Protein AF-V6TL07-F1 (afdb_monomer_lite)

Foldseek 3Di:
DPPPPPDDDDPVVVVVVVVVVVVVVVVVVCVVVPDPPPVPPPPPPPPPPPDD

Secondary structure (DSSP, 8-state):
------PPPPHHHHHHHHHHHHHHHHHHHHHHTTS-----TT----------

Radius of gyration: 21.54 Å; chains: 1; bounding box: 48×52×41 Å

pLDDT: mean 72.48, std 15.35, range [48.28, 95.19]

Organism: Giardia intestinalis (NCBI:txid5741)

Sequence (52 aa):
MNTGAIERPGSSEVTMGCLLELQYHTSMYVKDRGCHYTPSKNAKIEAKIEIN

Structure (mmCIF, N/CA/C/O backbone):
data_AF-V6TL07-F1
#
_entry.id   AF-V6TL07-F1
#
loop_
_atom_site.group_PDB
_atom_sit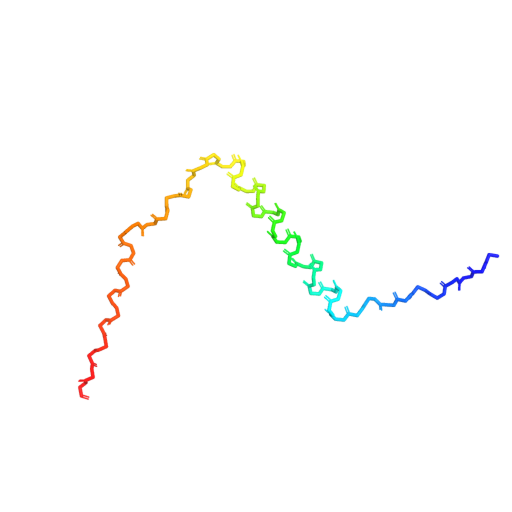e.id
_atom_site.type_symbol
_atom_site.label_atom_id
_atom_site.label_alt_id
_atom_site.label_comp_id
_atom_site.label_asym_id
_atom_site.label_entity_id
_atom_site.label_seq_id
_atom_site.pdbx_PDB_ins_code
_atom_site.Cartn_x
_atom_site.Cartn_y
_atom_site.Cartn_z
_atom_site.occupancy
_atom_site.B_iso_or_equiv
_atom_site.auth_seq_id
_atom_site.auth_comp_id
_atom_site.auth_asym_id
_atom_site.auth_atom_id
_atom_site.pdbx_PDB_model_num
ATOM 1 N N . MET A 1 1 ? 21.873 20.576 -22.726 1.00 48.28 1 MET A N 1
ATOM 2 C CA . MET A 1 1 ? 21.058 19.944 -21.670 1.00 48.28 1 MET A CA 1
ATOM 3 C C . MET A 1 1 ? 20.928 18.489 -22.081 1.00 48.28 1 MET A C 1
ATOM 5 O O . MET A 1 1 ? 20.283 18.235 -23.087 1.00 48.28 1 MET A O 1
ATOM 9 N N . ASN A 1 2 ? 21.663 17.569 -21.449 1.00 50.03 2 ASN A N 1
ATOM 10 C CA . ASN A 1 2 ? 21.538 16.148 -21.776 1.00 50.03 2 ASN A CA 1
ATOM 11 C C . ASN A 1 2 ? 20.146 15.719 -21.331 1.00 50.03 2 ASN A C 1
ATOM 13 O O . ASN A 1 2 ? 19.876 15.674 -20.132 1.00 50.03 2 ASN A O 1
ATOM 17 N N . THR A 1 3 ? 19.257 15.486 -22.289 1.00 58.47 3 THR A N 1
ATOM 18 C CA . THR A 1 3 ? 17.931 14.921 -22.057 1.00 58.47 3 THR A CA 1
ATOM 19 C C . THR A 1 3 ? 18.145 13.471 -21.632 1.00 58.47 3 THR A C 1
ATOM 21 O O . THR A 1 3 ? 18.097 12.556 -22.448 1.00 58.47 3 THR A O 1
ATOM 24 N N . GLY A 1 4 ? 18.521 13.275 -20.365 1.00 62.28 4 GLY A N 1
ATOM 25 C CA . GLY A 1 4 ? 18.644 11.955 -19.766 1.00 62.28 4 GLY A CA 1
ATOM 26 C C . GLY A 1 4 ? 17.325 11.231 -19.976 1.00 62.28 4 GLY A C 1
ATOM 27 O O . GLY A 1 4 ? 16.268 11.782 -19.663 1.00 62.28 4 GLY A O 1
ATOM 28 N N . ALA A 1 5 ? 17.385 10.050 -20.588 1.00 70.38 5 ALA A N 1
ATOM 29 C CA . ALA A 1 5 ? 16.215 9.211 -20.757 1.00 70.38 5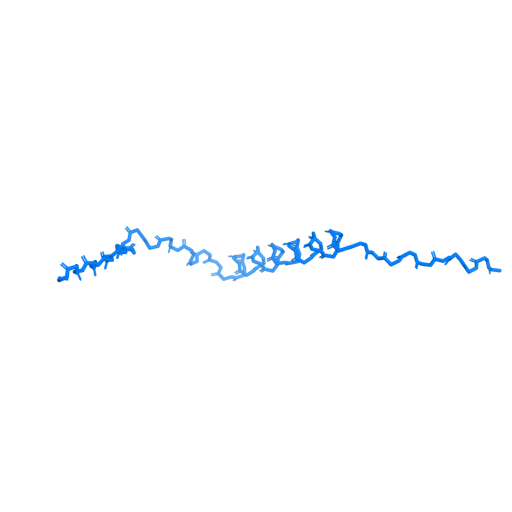 ALA A CA 1
ATOM 30 C C . ALA A 1 5 ? 15.622 8.971 -19.366 1.00 70.38 5 ALA A C 1
ATOM 32 O O . ALA A 1 5 ? 16.274 8.390 -18.502 1.00 70.38 5 ALA A O 1
ATOM 33 N N . ILE A 1 6 ? 14.422 9.496 -19.126 1.00 74.94 6 ILE A N 1
ATOM 34 C CA . ILE A 1 6 ? 13.692 9.211 -17.897 1.00 74.94 6 ILE A CA 1
ATOM 35 C C . ILE A 1 6 ? 13.284 7.748 -18.012 1.00 74.94 6 ILE A C 1
ATOM 37 O O . ILE A 1 6 ? 12.415 7.403 -18.819 1.00 74.94 6 ILE A O 1
ATOM 41 N N . GLU A 1 7 ? 13.966 6.883 -17.269 1.00 80.06 7 GLU A N 1
ATOM 42 C CA . GLU A 1 7 ? 13.631 5.469 -17.232 1.00 80.06 7 GLU A CA 1
ATOM 43 C C . GLU A 1 7 ? 12.226 5.310 -16.657 1.00 80.06 7 GLU A C 1
ATOM 45 O O . GLU A 1 7 ? 11.858 5.910 -15.643 1.00 80.06 7 GLU A O 1
ATOM 50 N N . ARG A 1 8 ? 11.396 4.545 -17.370 1.00 81.69 8 ARG A N 1
ATOM 51 C CA . ARG A 1 8 ? 10.057 4.227 -16.893 1.00 81.69 8 ARG A CA 1
ATOM 52 C C . ARG A 1 8 ? 10.192 3.271 -15.710 1.00 81.69 8 ARG A C 1
ATOM 54 O O . ARG A 1 8 ? 10.882 2.264 -15.863 1.00 81.69 8 ARG A O 1
ATOM 61 N N . PRO A 1 9 ? 9.500 3.533 -14.591 1.00 83.12 9 PRO A N 1
ATOM 62 C CA . PRO A 1 9 ? 9.574 2.653 -13.444 1.00 83.12 9 PRO A CA 1
ATOM 63 C C . PRO A 1 9 ? 9.048 1.264 -13.799 1.00 83.12 9 PRO A C 1
ATOM 65 O O . PRO A 1 9 ? 8.061 1.113 -14.531 1.00 83.12 9 PRO A O 1
ATOM 68 N N . GLY A 1 10 ? 9.721 0.247 -13.273 1.00 90.75 10 GLY A N 1
ATOM 69 C CA . GLY A 1 10 ? 9.311 -1.142 -13.425 1.00 90.75 10 GLY A CA 1
ATOM 70 C C . GLY A 1 10 ? 7.985 -1.418 -12.711 1.00 90.75 10 GLY A C 1
ATOM 71 O O . GLY A 1 10 ? 7.582 -0.704 -11.791 1.00 90.75 10 GLY A O 1
ATOM 72 N N . SER A 1 11 ? 7.305 -2.505 -13.080 1.00 89.31 11 SER A N 1
ATOM 73 C CA . SER A 1 11 ? 6.046 -2.914 -12.432 1.00 89.31 11 SER A CA 1
ATOM 74 C C . SER A 1 11 ? 6.191 -3.122 -10.918 1.00 89.31 11 SER A C 1
ATOM 76 O O . SER A 1 11 ? 5.271 -2.808 -10.162 1.00 89.31 11 SER A O 1
ATOM 78 N N . SER A 1 12 ? 7.351 -3.600 -10.462 1.00 90.50 12 SER A N 1
ATOM 79 C CA . SER A 1 12 ? 7.671 -3.768 -9.041 1.00 90.50 12 SER A CA 1
ATOM 80 C C . SER A 1 12 ? 7.749 -2.436 -8.297 1.00 90.50 12 SER A C 1
ATOM 82 O O . SER A 1 12 ? 7.222 -2.320 -7.195 1.00 90.50 12 SER A O 1
ATOM 84 N N . GLU A 1 13 ? 8.362 -1.419 -8.902 1.00 90.38 13 GLU A N 1
ATOM 85 C CA . GLU A 1 13 ? 8.493 -0.081 -8.312 1.00 90.38 13 GLU A CA 1
ATOM 86 C C . GLU A 1 13 ? 7.132 0.608 -8.229 1.00 90.38 13 GLU A C 1
ATOM 88 O O . GLU A 1 13 ? 6.792 1.187 -7.199 1.00 90.38 13 GLU A O 1
ATOM 93 N N . VAL A 1 14 ? 6.312 0.457 -9.274 1.00 91.44 14 VAL A N 1
ATOM 94 C CA . VAL A 1 14 ? 4.920 0.924 -9.274 1.00 91.44 14 VAL A CA 1
ATOM 95 C C . VAL A 1 14 ? 4.120 0.232 -8.167 1.00 91.44 14 VAL A C 1
ATOM 97 O O . VAL A 1 14 ? 3.453 0.901 -7.383 1.00 91.44 14 VAL A O 1
ATOM 100 N N . THR A 1 15 ? 4.227 -1.096 -8.049 1.00 93.00 15 THR A N 1
ATOM 101 C CA . THR A 1 15 ? 3.516 -1.875 -7.020 1.00 93.00 15 THR A CA 1
ATOM 102 C C . THR A 1 15 ? 3.925 -1.446 -5.612 1.00 93.00 15 THR A C 1
ATOM 104 O O . THR A 1 15 ? 3.064 -1.205 -4.766 1.00 93.00 15 THR A O 1
ATOM 107 N N . MET A 1 16 ? 5.228 -1.297 -5.362 1.00 95.19 16 MET A N 1
ATOM 108 C CA . MET A 1 16 ? 5.744 -0.829 -4.075 1.00 95.19 16 MET A CA 1
ATOM 109 C C . MET A 1 16 ? 5.276 0.593 -3.758 1.00 95.19 16 MET A C 1
ATOM 111 O O . MET A 1 16 ? 4.851 0.848 -2.633 1.00 95.19 16 MET A O 1
ATOM 115 N N . GLY A 1 17 ? 5.283 1.494 -4.745 1.00 93.31 17 GLY A N 1
ATOM 116 C CA . GLY A 1 17 ? 4.744 2.846 -4.599 1.00 93.31 17 GLY A CA 1
ATOM 117 C C . GLY A 1 17 ? 3.273 2.839 -4.177 1.00 93.31 17 GLY A C 1
ATOM 118 O O . GLY A 1 17 ? 2.910 3.489 -3.199 1.00 93.31 17 GLY A O 1
ATOM 119 N N . CYS A 1 18 ? 2.436 2.033 -4.838 1.00 92.12 18 CYS A N 1
ATOM 120 C CA . CYS A 1 18 ? 1.023 1.897 -4.481 1.00 92.12 18 CYS A CA 1
ATOM 121 C C . CYS A 1 18 ? 0.815 1.350 -3.059 1.00 92.12 18 CYS A C 1
ATOM 123 O O . CYS A 1 18 ? -0.058 1.832 -2.340 1.00 92.12 18 CYS A O 1
ATOM 125 N N . LEU A 1 19 ? 1.607 0.360 -2.634 1.00 94.56 19 LEU A N 1
ATOM 126 C CA . LEU A 1 19 ? 1.509 -0.205 -1.283 1.00 94.56 19 LEU A CA 1
ATOM 127 C C . LEU A 1 19 ? 1.890 0.814 -0.202 1.00 94.56 19 LEU A C 1
ATOM 129 O O . LEU A 1 19 ? 1.209 0.904 0.822 1.00 94.56 19 LEU A O 1
ATOM 133 N N . LEU A 1 20 ? 2.943 1.601 -0.435 1.00 94.19 20 LEU A N 1
ATOM 134 C CA . LEU A 1 20 ? 3.372 2.654 0.487 1.00 94.19 20 LEU A CA 1
ATOM 135 C C . LEU A 1 20 ? 2.325 3.769 0.601 1.00 94.19 20 LEU A C 1
ATOM 137 O O . LEU A 1 20 ? 2.023 4.212 1.709 1.00 94.19 20 LEU A O 1
ATOM 141 N N . GLU A 1 21 ? 1.722 4.167 -0.520 1.00 93.56 21 GLU A N 1
ATOM 142 C CA . GLU A 1 21 ? 0.637 5.153 -0.561 1.00 93.56 21 GLU A CA 1
ATOM 143 C C . GLU A 1 21 ? -0.578 4.664 0.250 1.00 93.56 21 GLU A C 1
ATOM 145 O O . GLU A 1 21 ? -1.088 5.369 1.123 1.00 93.56 21 GLU A O 1
ATOM 150 N N . LEU A 1 22 ? -1.000 3.409 0.044 1.00 91.19 22 LEU A N 1
ATOM 151 C CA . LEU A 1 22 ? -2.087 2.790 0.811 1.00 91.19 22 LEU A CA 1
ATOM 152 C C . LEU A 1 22 ? -1.781 2.748 2.312 1.00 91.19 22 LEU A C 1
ATOM 154 O O . LEU A 1 22 ? -2.655 3.046 3.132 1.00 91.19 22 LEU A O 1
ATOM 158 N N . GLN A 1 23 ? -0.548 2.403 2.689 1.00 88.94 23 GLN A N 1
ATOM 159 C CA . GLN A 1 23 ? -0.121 2.384 4.086 1.00 88.94 23 GLN A CA 1
ATOM 160 C C . GLN A 1 23 ? -0.155 3.786 4.709 1.00 88.94 23 GLN A C 1
ATOM 162 O O . GLN A 1 23 ? -0.606 3.940 5.848 1.00 88.94 23 GLN A O 1
ATOM 167 N N . TYR A 1 24 ? 0.287 4.807 3.971 1.00 89.81 24 TYR A N 1
ATOM 168 C CA . TYR A 1 24 ? 0.260 6.197 4.414 1.00 89.81 24 TYR A CA 1
ATOM 169 C C . TYR A 1 24 ? -1.171 6.674 4.681 1.00 89.81 24 TYR A C 1
ATOM 171 O O . TYR A 1 24 ? -1.466 7.112 5.796 1.00 89.81 24 TYR A O 1
ATOM 179 N N . HIS A 1 25 ? -2.083 6.495 3.719 1.00 85.12 25 HIS A N 1
ATOM 180 C CA . HIS A 1 25 ? -3.489 6.890 3.877 1.00 85.12 25 HIS A CA 1
ATOM 181 C C . HIS A 1 25 ? -4.194 6.106 4.978 1.00 85.12 25 HIS A C 1
ATOM 183 O O . HIS A 1 25 ? -4.950 6.683 5.754 1.00 85.12 25 HIS A O 1
ATOM 189 N N . THR A 1 26 ? -3.897 4.812 5.117 1.00 83.75 26 THR A N 1
ATOM 190 C CA . THR A 1 26 ? -4.424 3.997 6.221 1.00 83.75 26 THR A CA 1
ATOM 191 C C . THR A 1 26 ? -3.952 4.538 7.571 1.00 83.75 26 THR A C 1
ATOM 193 O O . THR A 1 26 ? -4.751 4.705 8.489 1.00 83.75 26 THR A O 1
ATOM 196 N N . SER A 1 27 ? -2.663 4.865 7.697 1.00 82.62 27 SER A N 1
ATOM 197 C CA . SER A 1 27 ? -2.086 5.438 8.918 1.00 82.62 27 SER A CA 1
ATOM 198 C C . SER A 1 27 ? -2.689 6.804 9.247 1.00 82.62 27 SER A C 1
ATOM 200 O O . SER A 1 27 ? -3.044 7.057 10.398 1.00 82.62 27 SER A O 1
ATOM 202 N N . MET A 1 28 ? -2.859 7.670 8.244 1.00 80.94 28 MET A N 1
ATOM 203 C CA . MET A 1 28 ? -3.527 8.960 8.413 1.00 80.94 28 MET A CA 1
ATOM 204 C C . MET A 1 28 ? -4.974 8.789 8.857 1.00 80.94 28 MET A C 1
ATOM 206 O O . MET A 1 28 ? -5.374 9.397 9.841 1.00 80.94 28 MET A O 1
ATOM 210 N N . TYR A 1 29 ? -5.734 7.918 8.197 1.00 73.44 29 TYR A N 1
ATOM 211 C CA . TYR A 1 29 ? -7.126 7.651 8.538 1.00 73.44 29 TYR A CA 1
ATOM 212 C C . TYR A 1 29 ? -7.284 7.108 9.968 1.00 73.44 29 TYR A C 1
ATOM 214 O O . TYR A 1 29 ? -8.186 7.523 10.696 1.00 73.44 29 TYR A O 1
ATOM 222 N N . VAL A 1 30 ? -6.383 6.221 10.407 1.00 74.69 30 VAL A N 1
ATOM 223 C CA . VAL A 1 30 ? -6.354 5.694 11.784 1.00 74.69 30 VAL A CA 1
ATOM 224 C C . VAL A 1 30 ? -6.033 6.787 12.807 1.00 74.69 30 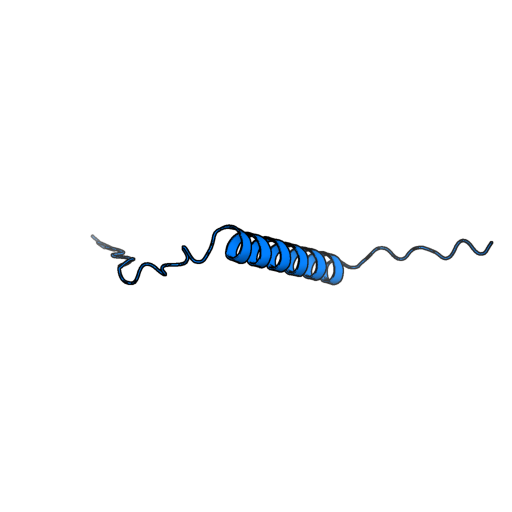VAL A C 1
ATOM 226 O O . VAL 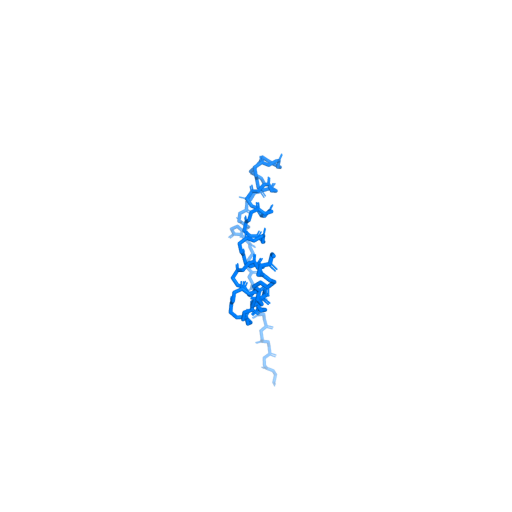A 1 30 ? -6.616 6.795 13.894 1.00 74.69 30 VAL A O 1
ATOM 229 N N . LYS A 1 31 ? -5.116 7.703 12.476 1.00 72.44 31 LYS A N 1
ATOM 230 C CA . LYS A 1 31 ? -4.732 8.823 13.348 1.00 72.44 31 LYS A CA 1
ATOM 231 C C . LYS A 1 31 ? -5.824 9.889 13.434 1.00 72.44 31 LYS A C 1
ATOM 233 O O . LYS A 1 31 ? -6.103 10.361 14.529 1.00 72.44 31 LYS A O 1
ATOM 238 N N . ASP A 1 32 ? -6.444 10.231 12.308 1.00 70.94 32 ASP A N 1
ATOM 239 C CA . ASP A 1 32 ? -7.462 11.281 12.191 1.00 70.94 32 ASP A CA 1
ATOM 240 C C . ASP A 1 32 ? -8.784 10.885 12.864 1.00 70.94 32 ASP A C 1
ATOM 242 O O . ASP A 1 32 ? -9.413 11.686 13.549 1.00 70.94 32 ASP A O 1
ATOM 246 N N . ARG A 1 33 ? -9.181 9.609 12.761 1.00 62.66 33 ARG A N 1
ATOM 247 C CA . ARG A 1 33 ? -10.434 9.117 13.357 1.00 62.66 33 ARG A CA 1
ATOM 248 C C . ARG A 1 33 ? -10.320 8.595 14.784 1.00 62.66 33 ARG A C 1
ATOM 250 O O . ARG A 1 33 ? -11.280 7.987 15.245 1.00 62.66 33 ARG A O 1
ATOM 257 N N . GLY A 1 34 ? -9.188 8.801 15.465 1.00 57.91 34 GLY A N 1
ATOM 258 C CA . GLY A 1 34 ? -9.022 8.465 16.882 1.00 57.91 34 GLY A CA 1
ATOM 259 C C . GLY A 1 34 ? -9.535 7.064 17.239 1.00 57.91 34 GLY A C 1
ATOM 260 O O . GLY A 1 34 ? -10.629 6.911 17.758 1.00 57.91 34 GLY A O 1
ATOM 261 N N . CYS A 1 35 ? -8.750 6.030 16.941 1.00 61.50 35 CYS A N 1
ATOM 262 C CA . CYS A 1 35 ? -8.887 4.695 17.541 1.00 61.50 35 CYS A CA 1
ATOM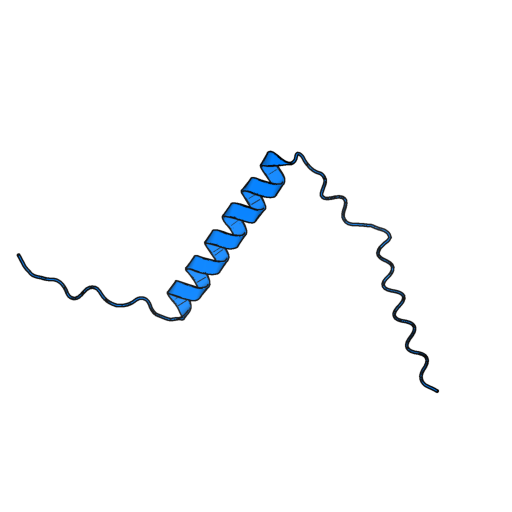 263 C C . CYS A 1 35 ? -10.289 4.032 17.574 1.00 61.50 35 CYS A C 1
ATOM 265 O O . CYS A 1 35 ? -10.607 3.323 18.521 1.00 61.50 35 CYS A O 1
ATOM 267 N N . HIS A 1 36 ? -11.081 4.080 16.501 1.00 58.09 36 HIS A N 1
ATOM 268 C CA . HIS A 1 36 ? -12.196 3.124 16.340 1.00 58.09 36 HIS A CA 1
ATOM 269 C C . HIS A 1 36 ? -11.792 1.816 15.633 1.00 58.09 36 HIS A C 1
ATOM 271 O O . HIS A 1 36 ? -12.635 1.136 15.053 1.00 58.09 36 HIS A O 1
ATOM 277 N N . TYR A 1 37 ? -10.518 1.403 15.700 1.00 58.78 37 TYR A N 1
ATOM 278 C CA . TYR A 1 37 ? -10.186 0.001 15.436 1.00 58.78 37 TYR A CA 1
ATOM 279 C C . TYR A 1 37 ? -10.483 -0.809 16.696 1.00 58.78 37 TYR A C 1
ATOM 281 O O . TYR A 1 37 ? -9.601 -1.135 17.488 1.00 58.78 37 TYR A O 1
ATOM 289 N N . THR A 1 38 ? -11.760 -1.115 16.901 1.00 56.66 38 THR A N 1
ATOM 290 C CA . THR A 1 38 ? -12.127 -2.285 17.690 1.00 56.66 38 THR A CA 1
ATOM 291 C C . THR A 1 38 ? -12.033 -3.464 16.723 1.00 56.66 38 THR A C 1
ATOM 293 O O . THR A 1 38 ? -12.932 -3.611 15.893 1.00 56.66 38 THR A O 1
ATOM 296 N N . PRO A 1 39 ? -10.974 -4.302 16.746 1.00 58.31 39 PRO A N 1
ATOM 297 C CA . PRO A 1 39 ? -11.084 -5.591 16.086 1.00 58.31 39 PRO A CA 1
ATOM 298 C C . PRO A 1 39 ? -12.290 -6.262 16.732 1.00 58.31 39 PRO A C 1
ATOM 300 O O . PRO A 1 39 ? -12.322 -6.425 17.956 1.00 58.31 39 PRO A O 1
ATOM 303 N N . SER A 1 40 ? -13.325 -6.541 15.939 1.00 57.81 40 SER A N 1
ATOM 304 C CA . SER A 1 40 ? -14.511 -7.220 16.438 1.00 57.81 40 SER A CA 1
ATOM 305 C C . SER A 1 40 ? -14.056 -8.572 16.971 1.00 57.81 40 SER A C 1
ATOM 307 O O . SER A 1 40 ? -13.874 -9.523 16.215 1.00 57.81 40 SER A O 1
ATOM 309 N N . LYS A 1 41 ? -13.857 -8.662 18.291 1.00 55.12 41 LYS A N 1
ATOM 310 C CA . LYS A 1 41 ? -13.537 -9.914 18.991 1.00 55.12 41 LYS A CA 1
ATOM 311 C C . LYS A 1 41 ? -14.632 -10.972 18.788 1.00 55.12 41 LYS A C 1
ATOM 313 O O . LYS A 1 41 ? -14.418 -12.129 19.119 1.00 55.12 41 LYS A O 1
ATOM 318 N N . ASN A 1 42 ? -15.767 -10.572 18.202 1.00 52.75 42 ASN A N 1
ATOM 319 C CA . ASN A 1 42 ? -16.943 -11.386 17.948 1.00 52.75 42 ASN A CA 1
ATOM 320 C C . ASN A 1 42 ? -17.343 -11.434 16.466 1.00 52.75 42 ASN A C 1
ATOM 322 O O . ASN A 1 42 ? -18.484 -11.783 16.171 1.00 52.75 42 ASN A O 1
ATOM 326 N N . ALA A 1 43 ? -16.445 -11.150 15.513 1.00 56.38 43 ALA A N 1
ATOM 327 C CA . ALA A 1 43 ? -16.653 -11.621 14.143 1.00 56.38 43 ALA A CA 1
ATOM 328 C C . ALA A 1 43 ? -16.411 -13.140 14.111 1.00 56.38 43 ALA A C 1
ATOM 330 O O . ALA A 1 43 ? -15.450 -13.636 13.529 1.00 56.38 43 ALA A O 1
ATOM 331 N N . LYS A 1 44 ? -17.275 -13.884 14.808 1.00 57.00 44 LYS A N 1
ATOM 332 C CA . LYS A 1 44 ? -17.460 -15.312 14.608 1.00 57.00 44 LYS A CA 1
ATOM 333 C C . LYS A 1 44 ? -17.872 -15.457 13.148 1.00 57.00 44 LYS A C 1
ATOM 335 O O . LYS A 1 44 ? -19.011 -15.179 12.783 1.00 57.00 44 LYS A O 1
ATOM 340 N N . ILE A 1 45 ? -16.923 -15.840 12.306 1.00 61.59 45 ILE A N 1
ATOM 341 C CA . ILE A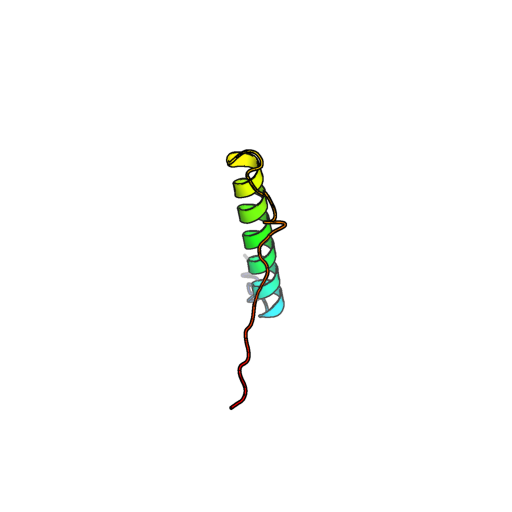 1 45 ? -17.223 -16.336 10.971 1.00 61.59 45 ILE A CA 1
ATOM 342 C C . ILE A 1 45 ? -17.865 -17.704 11.204 1.00 61.59 45 ILE A C 1
ATOM 344 O O . ILE A 1 45 ? -17.193 -18.730 11.220 1.00 61.59 45 ILE A O 1
ATOM 348 N N . GLU A 1 46 ? -19.169 -17.722 11.479 1.00 58.22 46 GLU A N 1
ATOM 349 C CA . GLU A 1 46 ? -19.959 -18.947 11.404 1.00 58.22 46 GLU A CA 1
ATOM 350 C C . GLU A 1 46 ? -20.189 -19.236 9.920 1.00 58.22 46 GLU A C 1
ATOM 352 O O . GLU A 1 46 ? -21.253 -18.986 9.361 1.00 58.22 46 GLU A O 1
ATOM 357 N N . ALA A 1 47 ? -19.148 -19.738 9.255 1.00 59.34 47 ALA A N 1
ATOM 358 C CA . ALA A 1 47 ? -19.310 -20.419 7.984 1.00 59.34 47 ALA A CA 1
ATOM 359 C C . ALA A 1 47 ? -20.018 -21.748 8.276 1.00 59.34 47 ALA A C 1
ATOM 361 O O . ALA A 1 47 ? -19.379 -22.776 8.494 1.00 59.34 47 ALA A O 1
ATOM 362 N N . LYS A 1 48 ? -21.354 -21.725 8.335 1.00 56.72 48 LYS A N 1
ATOM 363 C CA . LYS A 1 48 ? -22.147 -22.949 8.228 1.00 56.72 48 LYS A CA 1
ATOM 364 C C . LYS A 1 48 ? -22.003 -23.457 6.800 1.00 56.72 48 LYS A C 1
ATOM 366 O O . LYS A 1 48 ? -22.717 -23.021 5.904 1.00 56.72 48 LYS A O 1
ATOM 371 N N . ILE A 1 49 ? -21.045 -24.349 6.586 1.00 61.25 49 ILE A N 1
ATOM 372 C CA . ILE A 1 49 ? -21.060 -25.219 5.417 1.00 61.25 49 ILE A CA 1
ATOM 373 C C . ILE A 1 49 ? -21.967 -26.391 5.797 1.00 61.25 49 ILE A C 1
ATOM 375 O O . ILE A 1 49 ? -21.520 -27.358 6.408 1.00 61.25 49 ILE A O 1
ATOM 379 N N . GLU A 1 50 ? -23.258 -26.278 5.493 1.00 57.41 50 GLU A N 1
ATOM 380 C CA . GLU A 1 50 ? -24.131 -27.449 5.417 1.00 57.41 50 GLU A CA 1
ATOM 381 C C . GLU A 1 50 ? -23.850 -28.122 4.070 1.00 57.41 50 GLU A C 1
ATOM 383 O O . GLU A 1 50 ? -24.278 -27.649 3.018 1.00 57.41 50 GLU A O 1
ATOM 388 N N . ILE A 1 51 ? -23.043 -29.185 4.100 1.00 58.34 51 ILE A N 1
ATOM 389 C CA . ILE A 1 51 ? -22.944 -30.124 2.982 1.00 58.34 51 ILE A CA 1
ATOM 390 C C . ILE A 1 51 ? -24.131 -31.068 3.142 1.00 58.34 51 ILE A C 1
ATOM 392 O O . ILE A 1 51 ? -24.158 -31.858 4.087 1.00 58.34 51 ILE A O 1
ATOM 396 N N . ASN A 1 52 ? -25.117 -30.920 2.263 1.00 51.47 52 ASN A N 1
ATOM 397 C CA . ASN A 1 52 ? -26.192 -31.890 2.089 1.00 51.47 52 ASN A CA 1
ATOM 398 C C . ASN A 1 52 ? -25.739 -32.967 1.099 1.00 51.47 52 ASN A C 1
ATOM 400 O O . ASN A 1 52 ? -25.102 -32.580 0.090 1.00 51.47 52 ASN A O 1
#